Protein AF-A0A0C2FU98-F1 (afdb_monomer_lite)

Structure (mmCIF, N/CA/C/O backbone):
data_AF-A0A0C2FU98-F1
#
_entry.id   AF-A0A0C2FU98-F1
#
loop_
_atom_site.group_PDB
_atom_site.id
_atom_site.type_symbol
_atom_site.label_atom_id
_atom_site.label_alt_id
_atom_site.label_comp_id
_atom_site.label_asym_id
_atom_site.label_entity_id
_atom_site.label_seq_id
_atom_site.pdbx_PDB_ins_code
_atom_site.Cartn_x
_atom_site.Cartn_y
_atom_site.Cartn_z
_atom_site.occupancy
_atom_site.B_iso_or_equiv
_atom_site.auth_seq_id
_atom_site.auth_comp_id
_atom_site.auth_asym_id
_atom_site.auth_atom_id
_atom_site.pdbx_PDB_model_num
ATOM 1 N N . MET A 1 1 ? 0.259 -15.621 -7.151 1.00 81.62 1 MET A N 1
ATOM 2 C CA . MET A 1 1 ? -0.123 -14.205 -6.913 1.00 81.62 1 MET A CA 1
ATOM 3 C C . MET A 1 1 ? 0.662 -13.669 -5.725 1.00 81.62 1 MET A C 1
ATOM 5 O O . MET A 1 1 ? 0.995 -14.466 -4.856 1.00 81.62 1 MET A O 1
ATOM 9 N N . ARG A 1 2 ? 0.973 -12.368 -5.678 1.00 88.88 2 ARG A N 1
ATOM 10 C CA . ARG A 1 2 ? 1.674 -11.724 -4.553 1.00 88.88 2 ARG A CA 1
ATOM 11 C C . ARG A 1 2 ? 1.065 -10.382 -4.161 1.00 88.88 2 ARG A C 1
ATOM 13 O O . ARG A 1 2 ? 0.415 -9.734 -4.973 1.00 88.88 2 ARG A O 1
ATOM 20 N N . GLY A 1 3 ? 1.301 -9.991 -2.908 1.00 90.12 3 GLY A N 1
ATOM 21 C CA . GLY A 1 3 ? 0.774 -8.771 -2.285 1.00 90.12 3 GLY A CA 1
ATOM 22 C C . GLY A 1 3 ? 1.625 -7.508 -2.473 1.00 90.12 3 GLY A C 1
ATOM 23 O O . GLY A 1 3 ? 1.448 -6.560 -1.713 1.00 90.12 3 GLY A O 1
ATOM 24 N N . GLU A 1 4 ? 2.556 -7.503 -3.431 1.00 91.12 4 GLU A N 1
ATOM 25 C CA . GLU A 1 4 ? 3.392 -6.330 -3.731 1.00 91.12 4 GLU A CA 1
ATOM 26 C C . GLU A 1 4 ? 2.529 -5.123 -4.133 1.00 91.12 4 GLU A C 1
ATOM 28 O O . GLU A 1 4 ? 1.478 -5.287 -4.758 1.00 91.12 4 GLU A O 1
ATOM 33 N N . GLY A 1 5 ? 2.960 -3.911 -3.768 1.00 91.56 5 GLY A N 1
ATOM 34 C CA . GLY A 1 5 ? 2.226 -2.665 -4.019 1.00 91.56 5 GLY A CA 1
ATOM 35 C C . GLY A 1 5 ? 1.264 -2.247 -2.904 1.00 91.56 5 GLY A C 1
ATOM 36 O O . GLY A 1 5 ? 0.836 -1.091 -2.850 1.00 91.56 5 GLY A O 1
ATOM 37 N N . ALA A 1 6 ? 0.905 -3.159 -1.993 1.00 93.50 6 ALA A N 1
ATOM 38 C CA . ALA A 1 6 ? -0.009 -2.849 -0.895 1.00 93.50 6 ALA A CA 1
ATOM 39 C C . ALA A 1 6 ? 0.602 -1.870 0.118 1.00 93.50 6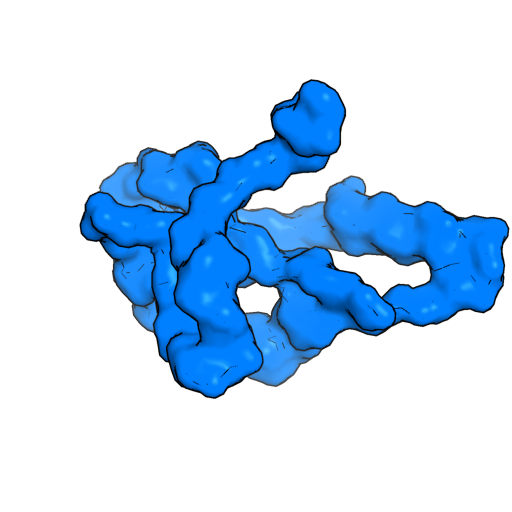 ALA A C 1
ATOM 41 O O . ALA A 1 6 ? -0.106 -1.044 0.693 1.00 93.50 6 ALA A O 1
ATOM 42 N N . ASP A 1 7 ? 1.903 -1.979 0.387 1.00 92.25 7 ASP A N 1
ATOM 43 C CA . ASP A 1 7 ? 2.570 -1.098 1.345 1.00 92.25 7 ASP A CA 1
ATOM 44 C C . ASP A 1 7 ? 2.690 0.332 0.807 1.00 92.25 7 ASP A C 1
ATOM 46 O O . ASP A 1 7 ? 2.448 1.300 1.530 1.00 92.25 7 ASP A O 1
ATOM 50 N N . GLU A 1 8 ? 2.981 0.461 -0.481 1.00 93.50 8 GLU A N 1
ATOM 51 C CA . GLU A 1 8 ? 3.108 1.718 -1.201 1.00 93.50 8 GLU A CA 1
ATOM 52 C C . GLU A 1 8 ? 1.759 2.411 -1.354 1.00 93.50 8 GLU A C 1
ATOM 54 O O . GLU A 1 8 ? 1.667 3.608 -1.107 1.00 93.50 8 GLU A O 1
ATOM 59 N N . LEU A 1 9 ? 0.691 1.678 -1.686 1.00 94.06 9 LEU A N 1
ATOM 60 C CA . LEU A 1 9 ? -0.642 2.262 -1.877 1.00 94.06 9 LEU A CA 1
ATOM 61 C C . LEU A 1 9 ? -1.288 2.775 -0.591 1.00 94.06 9 LEU A C 1
ATOM 63 O O . LEU A 1 9 ? -2.003 3.788 -0.613 1.00 94.06 9 LEU A O 1
ATOM 67 N N . PHE A 1 10 ? -1.063 2.064 0.514 1.00 93.94 10 PHE A N 1
ATOM 68 C CA . PHE A 1 10 ? -1.655 2.367 1.818 1.00 93.94 10 PHE A CA 1
ATOM 69 C C . PHE A 1 10 ? -0.690 3.075 2.771 1.00 93.94 10 PHE A C 1
ATOM 71 O O . PHE A 1 10 ? -1.074 3.392 3.893 1.00 93.94 10 PHE A O 1
ATOM 78 N N . GLY A 1 11 ? 0.534 3.364 2.330 1.00 91.50 11 GLY A N 1
ATOM 79 C CA . GLY A 1 11 ? 1.491 4.158 3.089 1.00 91.50 11 GLY A CA 1
ATOM 80 C C . GLY A 1 11 ? 1.981 3.483 4.371 1.00 91.50 11 GLY A C 1
ATOM 81 O O . GLY A 1 11 ? 2.178 4.150 5.380 1.00 91.50 11 GLY A O 1
ATOM 82 N N . SER A 1 12 ? 2.112 2.161 4.381 1.00 89.81 12 SER A N 1
ATOM 83 C CA . SER A 1 12 ? 2.243 1.363 5.611 1.00 89.81 12 SER A CA 1
ATOM 84 C C . SER A 1 12 ? 3.648 1.306 6.212 1.00 89.81 12 SER A C 1
ATOM 86 O O . SER A 1 12 ? 3.818 0.801 7.320 1.00 89.81 12 SER A O 1
ATOM 88 N N . TYR A 1 13 ? 4.676 1.760 5.490 1.00 89.38 13 TYR A N 1
ATOM 89 C CA . TYR A 1 13 ? 6.037 1.740 6.015 1.00 89.38 13 TYR A CA 1
ATOM 90 C C . TYR A 1 13 ? 6.133 2.622 7.262 1.00 89.38 13 TYR A C 1
ATOM 92 O O . TYR A 1 13 ? 5.573 3.717 7.300 1.00 89.38 13 TYR A O 1
ATOM 100 N N . ALA A 1 14 ? 6.908 2.185 8.259 1.00 86.62 14 ALA A N 1
ATOM 101 C CA . ALA A 1 14 ? 7.019 2.877 9.544 1.00 86.62 14 ALA A CA 1
ATOM 102 C C . ALA A 1 14 ? 7.376 4.370 9.402 1.00 86.62 14 ALA A C 1
ATOM 104 O O . ALA A 1 14 ? 6.867 5.204 10.145 1.00 86.62 14 ALA A O 1
ATOM 105 N N . TYR A 1 15 ? 8.209 4.728 8.419 1.00 89.56 15 TYR A N 1
ATOM 106 C CA . TYR A 1 15 ? 8.568 6.126 8.167 1.00 89.56 15 TYR A CA 1
ATOM 107 C C . TYR A 1 15 ? 7.422 6.941 7.537 1.00 89.56 15 TYR A C 1
ATOM 109 O O . TYR A 1 15 ? 7.303 8.132 7.807 1.00 89.56 15 TYR A O 1
ATOM 117 N N . MET A 1 16 ? 6.558 6.317 6.730 1.00 90.88 16 MET A N 1
ATOM 118 C CA . MET A 1 16 ? 5.391 6.970 6.125 1.00 90.88 16 MET A CA 1
ATOM 119 C C . MET A 1 16 ? 4.305 7.244 7.164 1.00 90.88 16 MET A C 1
ATOM 121 O O . MET A 1 16 ? 3.665 8.290 7.127 1.00 90.88 16 MET A O 1
ATOM 125 N N . GLN A 1 17 ? 4.156 6.353 8.146 1.00 87.06 17 GLN A N 1
ATOM 126 C CA . GLN A 1 17 ? 3.265 6.561 9.292 1.00 87.06 17 GLN A CA 1
ATOM 127 C C . GLN A 1 17 ? 3.736 7.701 10.216 1.00 87.06 17 GLN A C 1
ATOM 129 O O . GLN A 1 17 ? 2.966 8.194 11.034 1.00 87.06 17 GLN A O 1
ATOM 134 N N . ARG A 1 18 ? 4.982 8.171 10.053 1.00 89.00 18 ARG A N 1
ATOM 135 C CA . ARG A 1 18 ? 5.532 9.368 10.713 1.00 89.00 18 ARG A CA 1
ATOM 136 C C . ARG A 1 18 ? 5.435 10.629 9.845 1.00 89.00 18 ARG A C 1
ATOM 138 O O . ARG A 1 18 ? 6.060 11.637 10.170 1.00 89.00 18 ARG A O 1
ATOM 145 N N . ALA A 1 19 ? 4.697 10.590 8.732 1.00 91.38 19 ALA A N 1
ATOM 146 C CA . ALA A 1 19 ? 4.509 11.760 7.883 1.00 91.38 19 ALA A CA 1
ATOM 147 C C . ALA A 1 19 ? 3.890 12.924 8.685 1.00 91.38 19 ALA A C 1
ATOM 149 O O . ALA A 1 19 ? 2.964 12.704 9.467 1.00 91.38 19 ALA A O 1
ATOM 150 N N . PRO A 1 20 ? 4.345 14.173 8.468 1.00 91.81 20 PRO A N 1
ATOM 151 C CA . PRO A 1 20 ? 3.894 15.322 9.255 1.00 91.81 20 PRO A CA 1
ATOM 152 C C . PRO A 1 20 ? 2.411 15.639 9.043 1.00 91.81 20 PRO A C 1
ATOM 154 O O . PRO A 1 20 ? 1.756 16.187 9.923 1.00 91.81 20 PRO A O 1
ATOM 157 N N . ASN A 1 21 ? 1.873 15.321 7.863 1.00 92.25 21 ASN A N 1
ATOM 158 C CA . ASN A 1 21 ? 0.454 15.439 7.561 1.00 92.25 21 ASN A CA 1
ATOM 159 C C . ASN A 1 21 ? 0.054 14.536 6.383 1.00 92.25 21 ASN A C 1
ATOM 161 O O . ASN A 1 21 ? 0.893 14.009 5.647 1.00 92.25 21 ASN A O 1
ATOM 165 N N . ALA A 1 22 ? -1.260 14.410 6.190 1.00 92.00 22 ALA A N 1
ATOM 166 C CA . ALA A 1 22 ? -1.888 13.603 5.148 1.00 92.00 22 ALA A CA 1
ATOM 167 C C . ALA A 1 22 ? -1.426 13.979 3.722 1.00 92.00 22 ALA A C 1
ATOM 169 O O . ALA A 1 22 ? -1.275 13.107 2.867 1.00 92.00 22 ALA A O 1
ATOM 170 N N . PHE A 1 23 ? -1.142 15.261 3.467 1.00 93.50 23 PHE A N 1
ATOM 171 C CA . PHE A 1 23 ? -0.639 15.727 2.172 1.00 93.50 23 PHE A CA 1
ATOM 172 C C . PHE A 1 23 ? 0.767 15.190 1.871 1.00 93.50 23 PHE A C 1
ATOM 174 O O . PHE A 1 23 ? 1.011 14.666 0.783 1.00 93.50 23 PHE A O 1
ATOM 181 N N . HIS A 1 24 ? 1.682 15.257 2.844 1.00 94.75 24 HIS A N 1
ATOM 182 C CA . HIS A 1 24 ? 3.034 14.713 2.689 1.00 94.75 24 HIS A CA 1
ATOM 183 C C . HIS A 1 24 ? 3.013 13.195 2.506 1.00 94.75 24 HIS A C 1
ATOM 185 O O . HIS A 1 24 ? 3.746 12.685 1.660 1.00 94.75 24 HIS A O 1
ATOM 191 N N . LEU A 1 25 ? 2.132 12.486 3.226 1.00 94.31 25 LEU A N 1
ATOM 192 C CA . LEU A 1 25 ? 1.930 11.054 3.008 1.00 94.31 25 LEU A CA 1
ATOM 193 C C . LEU A 1 25 ? 1.489 10.771 1.567 1.00 94.31 25 LEU A C 1
ATOM 195 O O . LEU A 1 25 ? 2.068 9.919 0.902 1.00 94.31 25 LEU A O 1
ATOM 199 N N . HIS A 1 26 ? 0.484 11.492 1.068 1.00 94.44 26 HIS A N 1
ATOM 200 C CA . HIS A 1 26 ? -0.016 11.287 -0.290 1.00 94.44 26 HIS A CA 1
ATOM 201 C C . HIS A 1 26 ? 1.063 11.527 -1.349 1.00 94.44 26 HIS A C 1
ATOM 203 O O . HIS A 1 26 ? 1.240 10.709 -2.250 1.00 94.44 26 HIS A O 1
ATOM 209 N N . LYS A 1 27 ? 1.834 12.611 -1.208 1.00 95.19 27 LYS A N 1
ATOM 210 C CA . LYS A 1 27 ? 2.960 12.912 -2.098 1.00 95.19 27 LYS A CA 1
ATOM 211 C C . LYS A 1 27 ? 3.998 11.787 -2.094 1.00 95.19 27 LYS A C 1
ATOM 213 O O . LYS A 1 27 ? 4.501 11.412 -3.150 1.00 95.19 27 LYS A O 1
ATOM 218 N N . GLU A 1 28 ? 4.295 11.234 -0.922 1.00 94.94 28 GLU A N 1
ATOM 219 C CA . GLU A 1 28 ? 5.247 10.135 -0.776 1.00 94.94 28 GLU A CA 1
ATOM 220 C C . GLU A 1 28 ? 4.730 8.820 -1.381 1.00 94.94 28 GLU A C 1
ATOM 222 O O . GLU A 1 28 ? 5.490 8.122 -2.054 1.00 94.94 28 GLU A O 1
ATOM 227 N N . ILE A 1 29 ? 3.438 8.516 -1.224 1.00 94.19 29 ILE A N 1
ATOM 228 C CA . ILE A 1 29 ? 2.774 7.382 -1.885 1.00 94.19 29 ILE A CA 1
ATOM 229 C C . ILE A 1 29 ? 2.921 7.501 -3.407 1.00 94.19 29 ILE A C 1
ATOM 231 O O . ILE A 1 29 ? 3.394 6.569 -4.055 1.00 94.19 29 ILE A O 1
ATOM 235 N N . LEU A 1 30 ? 2.586 8.660 -3.985 1.00 93.94 30 LEU A N 1
ATOM 236 C CA . LEU A 1 30 ? 2.709 8.886 -5.430 1.00 93.94 30 LEU A CA 1
ATOM 237 C C . LEU A 1 30 ? 4.157 8.755 -5.912 1.00 93.94 30 LEU A C 1
ATOM 239 O O . LEU A 1 30 ? 4.416 8.138 -6.946 1.00 93.94 30 LEU A O 1
ATOM 243 N N . ARG A 1 31 ? 5.118 9.299 -5.155 1.00 94.88 31 ARG A N 1
ATOM 244 C CA . ARG A 1 31 ? 6.545 9.143 -5.457 1.00 94.88 31 ARG A CA 1
ATOM 245 C C . ARG A 1 31 ? 6.926 7.662 -5.503 1.00 94.88 31 ARG A C 1
ATOM 247 O O . ARG A 1 31 ? 7.550 7.223 -6.462 1.00 94.88 31 ARG A O 1
ATOM 254 N N . ARG A 1 32 ? 6.528 6.877 -4.503 1.00 93.56 32 ARG A N 1
ATOM 255 C CA . ARG A 1 32 ? 6.834 5.441 -4.428 1.00 93.56 32 ARG A CA 1
ATOM 256 C C . ARG A 1 32 ? 6.214 4.645 -5.565 1.00 93.56 32 ARG A C 1
ATOM 258 O O . ARG A 1 32 ? 6.928 3.862 -6.179 1.00 93.56 32 ARG A O 1
ATOM 265 N N . LEU A 1 33 ? 4.947 4.895 -5.892 1.00 92.81 33 LEU A N 1
ATOM 266 C CA . LEU A 1 33 ? 4.279 4.245 -7.022 1.00 92.81 33 LEU A CA 1
ATOM 267 C C . LEU A 1 33 ? 5.013 4.505 -8.344 1.00 92.81 33 LEU A C 1
ATOM 269 O O . LEU A 1 33 ? 5.234 3.570 -9.109 1.00 92.81 33 LEU A O 1
ATOM 273 N N . ASN A 1 34 ? 5.475 5.738 -8.577 1.00 93.75 34 ASN A N 1
ATOM 274 C CA . ASN A 1 34 ? 6.244 6.074 -9.779 1.00 93.75 34 ASN A CA 1
ATOM 275 C C . ASN A 1 34 ? 7.585 5.329 -9.866 1.00 93.75 34 ASN A C 1
ATOM 277 O O . ASN A 1 34 ? 8.015 4.969 -10.959 1.00 93.75 34 ASN A O 1
ATOM 281 N N . HIS A 1 35 ? 8.238 5.061 -8.734 1.00 94.81 35 HIS A N 1
ATOM 282 C CA . HIS A 1 35 ? 9.530 4.369 -8.696 1.00 94.81 35 HIS A CA 1
ATOM 283 C C . HIS A 1 35 ? 9.431 2.858 -8.453 1.00 94.81 35 HIS A C 1
ATOM 285 O O . HIS A 1 35 ? 10.453 2.179 -8.407 1.00 94.81 35 HIS A O 1
ATOM 291 N N . LEU A 1 36 ? 8.227 2.301 -8.325 1.00 92.56 36 LEU A N 1
ATOM 292 C CA . LEU A 1 36 ? 8.030 0.902 -7.943 1.00 92.56 36 LEU A CA 1
ATOM 293 C C . LEU A 1 36 ? 8.694 -0.092 -8.913 1.00 92.56 36 LEU A C 1
ATOM 295 O O . LEU A 1 36 ? 9.232 -1.119 -8.498 1.00 92.56 36 LEU A O 1
ATOM 299 N N . HIS A 1 37 ? 8.731 0.268 -10.198 1.00 93.00 37 HIS A N 1
ATOM 300 C CA . HIS A 1 37 ? 9.394 -0.483 -11.267 1.00 93.00 37 HIS A CA 1
ATOM 301 C C . HIS A 1 37 ? 10.918 -0.617 -11.095 1.00 93.00 37 HIS A C 1
ATOM 303 O O . HIS A 1 37 ? 11.537 -1.406 -11.800 1.00 93.00 37 HIS A O 1
ATOM 309 N N . GLN A 1 38 ? 11.532 0.151 -10.190 1.00 95.38 38 GLN A N 1
ATOM 310 C CA . GLN A 1 38 ? 12.969 0.118 -9.890 1.00 95.38 38 GLN A CA 1
ATOM 311 C C . GLN A 1 38 ? 13.283 -0.719 -8.640 1.00 95.38 38 GLN A C 1
ATOM 313 O O . GLN A 1 38 ? 14.451 -1.004 -8.382 1.00 95.38 38 GLN A O 1
ATOM 318 N N . TYR A 1 39 ? 12.261 -1.107 -7.867 1.00 92.06 39 TYR A N 1
ATOM 319 C CA . TYR A 1 39 ? 12.406 -1.729 -6.549 1.00 92.06 39 TYR A CA 1
ATOM 320 C C . TYR A 1 39 ? 11.651 -3.064 -6.460 1.00 92.06 39 TYR A C 1
ATOM 322 O O . TYR A 1 39 ? 12.048 -4.040 -7.097 1.00 92.06 39 TYR A O 1
ATOM 330 N N . ASP A 1 40 ? 10.582 -3.136 -5.665 1.00 89.19 40 ASP A N 1
ATOM 331 C CA . ASP A 1 40 ? 9.918 -4.387 -5.301 1.00 89.19 40 ASP A CA 1
ATOM 332 C C . ASP A 1 40 ? 9.341 -5.132 -6.508 1.00 89.19 40 ASP A C 1
ATOM 334 O O . ASP A 1 40 ? 9.519 -6.346 -6.624 1.00 89.19 40 ASP A O 1
ATOM 338 N N . VAL A 1 41 ? 8.760 -4.413 -7.476 1.00 92.62 41 VAL A N 1
ATOM 339 C CA . VAL A 1 41 ? 8.255 -5.037 -8.709 1.00 92.62 41 VAL A CA 1
ATOM 340 C C . VAL A 1 41 ? 9.400 -5.578 -9.559 1.00 92.62 41 VAL A C 1
ATOM 342 O O . VAL A 1 41 ? 9.283 -6.690 -10.063 1.00 92.62 41 VAL A O 1
ATOM 345 N N . LEU A 1 42 ? 10.530 -4.868 -9.653 1.00 94.69 42 LEU A N 1
ATOM 346 C CA . LEU A 1 42 ? 11.709 -5.360 -10.372 1.00 94.69 42 LEU A CA 1
ATOM 347 C C . LEU A 1 42 ? 12.242 -6.652 -9.749 1.00 94.69 42 LEU A C 1
ATOM 349 O O . LEU A 1 42 ? 12.563 -7.608 -10.455 1.00 94.69 42 LEU A O 1
ATOM 353 N N . ARG A 1 43 ? 12.331 -6.686 -8.415 1.00 93.81 43 ARG A N 1
ATOM 354 C CA . ARG A 1 43 ? 12.765 -7.871 -7.672 1.00 93.81 43 ARG A CA 1
ATOM 355 C C . ARG A 1 43 ? 11.808 -9.032 -7.912 1.00 93.81 43 ARG A C 1
ATOM 357 O O . ARG A 1 43 ? 12.264 -10.135 -8.214 1.00 93.81 43 ARG A O 1
ATOM 364 N N . CYS A 1 44 ? 10.505 -8.814 -7.758 1.00 92.81 44 CYS A N 1
ATOM 365 C CA . CYS A 1 44 ? 9.507 -9.863 -7.938 1.00 92.81 44 CYS A CA 1
ATOM 366 C C . CYS A 1 44 ? 9.479 -10.400 -9.365 1.00 92.81 44 CYS A C 1
ATOM 368 O O . CYS A 1 44 ? 9.486 -11.616 -9.537 1.00 92.81 44 CYS A O 1
ATOM 370 N N . ASP A 1 45 ? 9.511 -9.522 -10.362 1.00 94.88 45 ASP A N 1
ATOM 371 C CA . ASP A 1 45 ? 9.543 -9.896 -11.773 1.00 94.88 45 ASP A CA 1
ATOM 372 C C . ASP A 1 45 ? 10.782 -10.739 -12.101 1.00 94.88 45 ASP A C 1
ATOM 374 O O . ASP A 1 45 ? 10.654 -11.880 -12.543 1.00 94.88 45 ASP A O 1
ATOM 378 N N . ARG A 1 46 ? 11.984 -10.247 -11.773 1.00 95.12 46 ARG A N 1
ATOM 379 C CA . ARG A 1 46 ? 13.235 -10.962 -12.071 1.00 95.12 46 ARG A CA 1
ATOM 380 C C . ARG A 1 46 ? 13.346 -12.287 -11.324 1.00 95.12 46 ARG A C 1
ATOM 382 O O . ARG A 1 46 ? 13.682 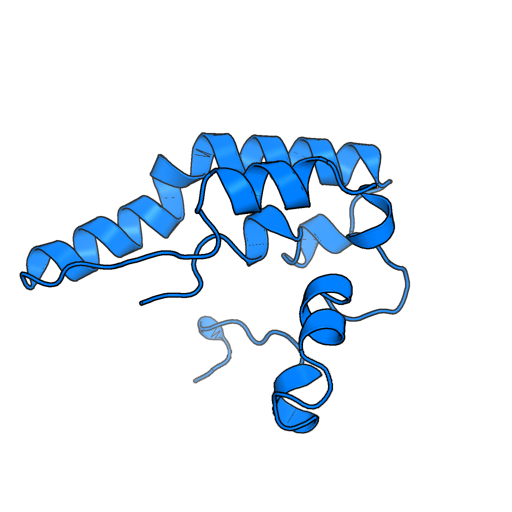-13.299 -11.926 1.00 95.12 46 ARG A O 1
ATOM 389 N N . SER A 1 47 ? 13.055 -12.306 -10.022 1.00 94.81 47 SER A N 1
ATOM 390 C CA . SER A 1 47 ? 13.196 -13.527 -9.210 1.00 94.81 47 SER A CA 1
ATOM 391 C C . SER A 1 47 ? 12.251 -14.651 -9.643 1.00 94.81 47 SER A C 1
ATOM 393 O O . SER A 1 47 ? 12.629 -15.822 -9.583 1.00 94.81 47 SER A O 1
ATOM 395 N N . THR A 1 48 ? 11.043 -14.316 -10.104 1.00 94.69 48 THR A N 1
ATOM 396 C CA . THR A 1 48 ? 10.061 -15.310 -10.561 1.00 94.69 48 THR A CA 1
ATOM 397 C C . THR A 1 48 ? 10.288 -15.721 -12.012 1.00 94.69 48 THR A C 1
ATOM 399 O O . THR A 1 48 ? 10.304 -16.919 -12.304 1.00 94.69 48 THR A O 1
ATOM 402 N N . SER A 1 49 ? 10.591 -14.764 -12.890 1.00 95.50 49 SER A N 1
ATOM 403 C CA . SER A 1 49 ? 10.864 -15.026 -14.306 1.00 95.50 49 SER A CA 1
ATOM 404 C C . SER A 1 49 ? 12.105 -15.892 -14.519 1.00 95.50 49 SER A C 1
ATOM 406 O O . SER A 1 49 ? 12.099 -16.743 -15.405 1.00 95.50 49 SER A O 1
ATOM 408 N N . CYS A 1 50 ? 13.131 -15.775 -13.661 1.00 96.88 50 CYS A N 1
ATOM 409 C CA . CYS A 1 50 ? 14.295 -16.674 -13.681 1.00 96.88 50 CYS A CA 1
ATOM 410 C C . CYS A 1 50 ? 13.934 -18.161 -13.508 1.00 96.88 50 CYS A C 1
ATOM 412 O O . CYS A 1 50 ? 14.739 -19.022 -13.849 1.00 96.88 50 CYS A O 1
ATOM 414 N N . HIS A 1 51 ? 12.741 -18.466 -12.996 1.00 96.62 51 HIS A N 1
ATOM 415 C CA . HIS A 1 51 ? 12.247 -19.826 -12.781 1.00 96.62 51 HIS A CA 1
ATOM 416 C C . HIS A 1 51 ? 11.043 -20.165 -13.676 1.00 96.62 51 HIS A C 1
ATOM 418 O O . HIS A 1 51 ? 10.328 -21.125 -13.401 1.00 96.62 51 HIS A O 1
ATOM 424 N N . GLY A 1 52 ? 10.786 -19.374 -14.726 1.00 96.44 52 GLY A N 1
ATOM 425 C CA . GLY A 1 52 ? 9.664 -19.590 -15.646 1.00 96.44 52 GLY A CA 1
ATOM 426 C C . GLY A 1 52 ? 8.283 -19.393 -15.010 1.00 96.44 52 GLY A C 1
ATOM 427 O O . GLY A 1 52 ? 7.293 -19.902 -15.531 1.00 96.44 52 GLY A O 1
ATOM 428 N N . LEU A 1 53 ? 8.203 -18.686 -13.878 1.00 96.31 53 LEU A N 1
ATOM 429 C CA . LEU A 1 53 ? 6.952 -18.434 -13.167 1.00 96.31 53 LEU A CA 1
ATOM 430 C C . LEU A 1 53 ? 6.413 -17.043 -13.493 1.00 96.31 53 LEU A C 1
ATOM 432 O O . LEU A 1 53 ? 7.121 -16.049 -13.351 1.00 96.31 53 LEU A O 1
ATOM 436 N N . GLU A 1 54 ? 5.128 -16.965 -13.837 1.00 95.00 54 GLU A N 1
ATOM 437 C CA . GLU A 1 54 ? 4.429 -15.689 -13.985 1.00 95.00 54 GLU A CA 1
ATOM 438 C C . GLU A 1 54 ? 3.842 -15.234 -12.640 1.00 95.00 54 GLU A C 1
ATOM 440 O O . GLU A 1 54 ? 3.048 -15.932 -11.998 1.00 95.00 54 GLU A O 1
ATOM 445 N N . ILE A 1 55 ? 4.195 -14.020 -12.220 1.00 93.81 55 ILE A N 1
ATOM 446 C CA . ILE A 1 55 ? 3.637 -13.390 -11.027 1.00 93.81 55 ILE A CA 1
ATOM 447 C C . ILE A 1 55 ? 2.515 -12.413 -11.386 1.00 93.81 55 ILE A C 1
ATOM 449 O O . ILE A 1 55 ? 2.566 -11.677 -12.364 1.00 93.81 55 ILE A O 1
ATOM 453 N N . ARG A 1 56 ? 1.485 -12.376 -10.540 1.00 95.12 56 ARG A N 1
ATOM 454 C CA . ARG A 1 56 ? 0.396 -11.395 -10.612 1.00 95.12 56 ARG A CA 1
ATOM 455 C C . ARG A 1 56 ? 0.343 -10.615 -9.306 1.00 95.12 56 ARG A C 1
ATOM 457 O O . ARG A 1 56 ? 0.483 -11.222 -8.238 1.00 95.12 56 ARG A O 1
ATOM 464 N N . VAL A 1 57 ? 0.113 -9.309 -9.412 1.00 95.19 57 VAL A N 1
ATOM 465 C CA . VAL A 1 57 ? 0.174 -8.321 -8.322 1.00 95.19 57 VAL A CA 1
ATOM 466 C C . VAL A 1 57 ? -1.142 -7.529 -8.248 1.00 95.19 57 VAL A C 1
ATOM 468 O O . VAL A 1 57 ? -1.229 -6.427 -8.782 1.00 95.19 57 VAL A O 1
ATOM 471 N N . PRO A 1 58 ? -2.205 -8.082 -7.628 1.00 95.44 58 PRO A N 1
ATOM 472 C CA . PRO A 1 58 ? -3.559 -7.515 -7.699 1.00 95.44 58 PRO A CA 1
ATOM 473 C C . PRO A 1 58 ? -3.690 -6.097 -7.137 1.00 95.44 58 PRO A C 1
ATOM 475 O O . PRO A 1 58 ? -4.499 -5.316 -7.627 1.00 95.44 58 PRO A O 1
ATOM 478 N N . PHE A 1 59 ? -2.871 -5.739 -6.144 1.00 95.62 59 PHE A N 1
ATOM 479 C CA . PHE A 1 59 ? -2.847 -4.382 -5.595 1.00 95.62 59 PHE A CA 1
ATOM 480 C C . PHE A 1 59 ? -2.404 -3.342 -6.626 1.00 95.62 59 PHE A C 1
ATOM 482 O O . PHE A 1 59 ? -2.777 -2.185 -6.506 1.00 95.62 59 PHE A O 1
ATOM 489 N N . LEU A 1 60 ? -1.660 -3.735 -7.660 1.00 95.38 60 LEU A N 1
ATOM 490 C CA . LEU A 1 60 ? -1.203 -2.836 -8.717 1.00 95.38 60 LEU A CA 1
ATOM 491 C C . LEU A 1 60 ? -2.125 -2.823 -9.944 1.00 95.38 60 LEU A C 1
ATOM 493 O O . LEU A 1 60 ? -1.739 -2.320 -10.999 1.00 95.38 60 LEU A O 1
ATOM 497 N N . ASP A 1 61 ? -3.347 -3.353 -9.830 1.00 96.69 61 ASP A N 1
ATOM 498 C CA . ASP A 1 61 ? -4.366 -3.152 -10.858 1.00 96.69 61 ASP A CA 1
ATOM 499 C C . ASP A 1 61 ? -4.675 -1.659 -11.013 1.00 96.69 61 ASP A C 1
ATOM 501 O O . ASP A 1 61 ? -4.886 -0.941 -10.035 1.00 96.69 61 ASP A O 1
ATOM 505 N N . LYS A 1 62 ? -4.748 -1.189 -12.261 1.00 95.19 62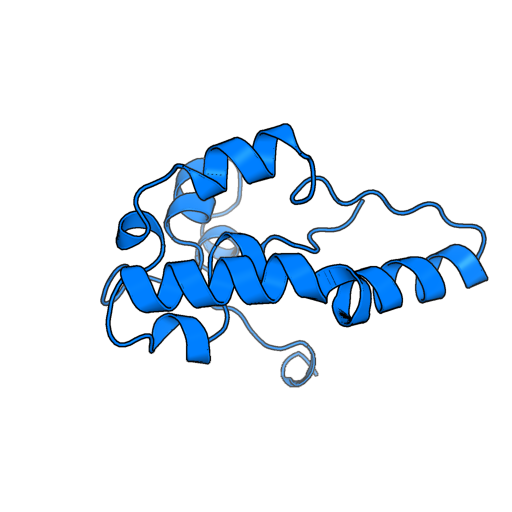 LYS A N 1
ATOM 506 C CA . LYS A 1 62 ? -4.962 0.229 -12.571 1.00 95.19 62 LYS A CA 1
ATOM 507 C C . LYS A 1 62 ? -6.223 0.794 -11.911 1.00 95.19 62 LYS A C 1
ATOM 509 O O . LYS A 1 62 ? -6.175 1.882 -11.346 1.00 95.19 62 LYS A O 1
ATOM 514 N N . ARG A 1 63 ? -7.341 0.060 -11.945 1.00 96.88 63 ARG A N 1
ATOM 515 C CA . ARG A 1 63 ? -8.612 0.529 -11.369 1.00 96.88 63 ARG A CA 1
ATOM 516 C C . ARG A 1 63 ? -8.537 0.562 -9.849 1.00 96.88 63 ARG A C 1
ATOM 518 O O . ARG A 1 63 ? -9.091 1.46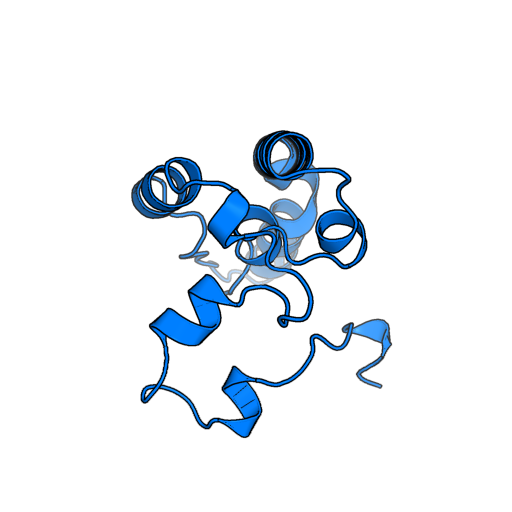9 -9.233 1.00 96.88 63 ARG A O 1
ATOM 525 N N . PHE A 1 64 ? -7.840 -0.400 -9.252 1.00 95.88 64 PHE A N 1
ATOM 526 C CA . PHE A 1 64 ? -7.621 -0.422 -7.811 1.00 95.88 64 PHE A CA 1
ATOM 527 C C . PHE A 1 64 ? -6.713 0.725 -7.350 1.00 95.88 64 PHE A C 1
ATOM 529 O O . PHE A 1 64 ? -7.046 1.417 -6.387 1.00 95.88 64 PHE A O 1
ATOM 536 N N . ILE A 1 65 ? -5.617 0.989 -8.070 1.00 95.38 65 ILE A N 1
ATOM 537 C CA . ILE A 1 65 ? -4.752 2.150 -7.825 1.00 95.38 65 ILE A CA 1
ATOM 538 C C . ILE A 1 65 ? -5.572 3.439 -7.916 1.00 95.38 65 ILE A C 1
ATOM 540 O O . ILE A 1 65 ? -5.529 4.242 -6.986 1.00 95.38 65 ILE A O 1
ATOM 544 N N . ASP A 1 66 ? -6.346 3.623 -8.989 1.00 94.88 66 ASP A N 1
ATOM 545 C CA . ASP A 1 66 ? -7.164 4.823 -9.196 1.00 94.88 66 ASP A CA 1
ATOM 546 C C . ASP A 1 66 ? -8.174 5.031 -8.059 1.00 94.88 66 ASP A C 1
ATOM 548 O O . ASP A 1 66 ? -8.342 6.151 -7.570 1.00 94.88 66 ASP A O 1
ATOM 552 N N . LEU A 1 67 ? -8.823 3.957 -7.600 1.00 94.94 67 LEU A N 1
ATOM 553 C CA . LEU A 1 67 ? -9.739 3.993 -6.461 1.00 94.94 67 LEU A CA 1
ATOM 554 C C . LEU A 1 67 ? -9.016 4.448 -5.189 1.00 94.94 67 LEU A C 1
ATOM 556 O O . LEU A 1 67 ? -9.430 5.407 -4.539 1.00 94.94 67 LEU A O 1
ATOM 560 N N . VAL A 1 68 ? -7.914 3.781 -4.842 1.00 93.88 68 VAL A N 1
ATOM 561 C CA . VAL A 1 68 ? -7.176 4.027 -3.598 1.00 93.88 68 VAL A CA 1
ATOM 562 C C . VAL A 1 68 ? -6.464 5.382 -3.616 1.00 93.88 68 VAL A C 1
ATOM 564 O O . VAL A 1 68 ? -6.299 6.003 -2.564 1.00 93.88 68 VAL A O 1
ATOM 567 N N . ALA A 1 69 ? -6.044 5.873 -4.781 1.00 89.81 69 ALA A N 1
ATOM 568 C CA . ALA A 1 69 ? -5.428 7.187 -4.946 1.00 89.81 69 ALA A CA 1
ATOM 569 C C . ALA A 1 69 ? -6.428 8.336 -4.741 1.00 89.81 69 ALA A C 1
ATOM 571 O O . ALA A 1 69 ? -6.036 9.387 -4.239 1.00 89.81 69 ALA A O 1
ATOM 572 N N . ARG A 1 70 ? -7.710 8.132 -5.074 1.00 91.69 70 ARG A N 1
ATOM 573 C CA . ARG A 1 70 ? -8.786 9.125 -4.886 1.00 91.69 70 ARG A CA 1
ATOM 574 C C . ARG A 1 70 ? -9.281 9.238 -3.446 1.00 91.69 70 ARG A C 1
ATOM 576 O O . ARG A 1 70 ? -9.951 10.213 -3.114 1.00 91.69 70 ARG A O 1
ATOM 583 N N . LEU A 1 71 ? -8.981 8.259 -2.594 1.00 92.69 71 LEU A N 1
ATOM 584 C CA . LEU A 1 71 ? -9.373 8.312 -1.189 1.00 92.69 71 LEU A CA 1
ATOM 585 C C . LEU A 1 71 ? -8.654 9.457 -0.461 1.00 92.69 71 LEU A C 1
ATOM 587 O O . LEU A 1 71 ? -7.445 9.634 -0.656 1.00 92.69 71 LEU A O 1
ATOM 591 N N . PRO A 1 72 ? -9.346 10.184 0.440 1.00 92.00 72 PRO A N 1
ATOM 592 C CA . PRO A 1 72 ? -8.700 11.170 1.291 1.00 92.00 72 PRO A CA 1
ATOM 593 C C . PRO A 1 72 ? -7.518 10.535 2.042 1.00 92.00 72 PRO A C 1
ATOM 595 O O . PRO A 1 72 ? -7.694 9.500 2.695 1.00 92.00 72 PRO A O 1
ATOM 598 N N . PRO A 1 73 ? -6.308 11.121 1.992 1.00 88.81 73 PRO A N 1
ATOM 599 C CA . PRO A 1 73 ? -5.130 10.498 2.597 1.00 88.81 73 PRO A CA 1
ATOM 600 C C . PRO A 1 73 ? -5.223 10.375 4.126 1.00 88.81 73 PRO A C 1
ATOM 602 O O . PRO A 1 73 ? -4.489 9.597 4.728 1.00 88.81 73 PRO A O 1
ATOM 605 N N . THR A 1 74 ? -6.160 11.090 4.756 1.00 90.75 74 THR A N 1
ATOM 606 C CA . THR A 1 74 ? -6.526 10.946 6.172 1.00 90.75 74 THR A CA 1
ATOM 607 C C . THR A 1 74 ? -6.991 9.534 6.530 1.00 90.75 74 THR A C 1
ATOM 609 O O . THR A 1 74 ? -6.738 9.087 7.641 1.00 90.75 74 THR A O 1
ATOM 612 N N . TYR A 1 75 ? -7.574 8.780 5.591 1.00 91.06 75 TYR A N 1
ATOM 613 C CA . TYR A 1 75 ? -7.912 7.366 5.804 1.00 91.06 75 TYR A CA 1
ATOM 614 C C . TYR A 1 75 ? -6.688 6.433 5.808 1.00 91.06 75 TYR A C 1
ATOM 616 O O . TYR A 1 75 ? -6.805 5.263 6.165 1.00 91.06 75 TYR A O 1
ATOM 624 N N . LYS A 1 76 ? -5.512 6.930 5.403 1.00 90.81 76 LYS A N 1
ATOM 625 C CA . LYS A 1 76 ? -4.245 6.177 5.363 1.00 90.81 76 LYS A CA 1
ATOM 626 C C . LYS A 1 76 ? -3.270 6.585 6.474 1.00 90.81 76 LYS A C 1
ATOM 628 O O . LYS A 1 76 ? -2.321 5.852 6.742 1.00 90.81 76 LYS A O 1
ATOM 633 N N . LEU A 1 77 ? -3.510 7.731 7.118 1.00 88.31 77 LEU A N 1
ATOM 634 C CA . LEU A 1 77 ? -2.731 8.257 8.240 1.00 88.31 77 LEU A CA 1
ATOM 635 C C . LEU A 1 77 ? -3.640 8.447 9.458 1.00 88.31 77 LEU A C 1
ATOM 637 O O . LEU A 1 77 ? -4.143 9.545 9.697 1.00 88.31 77 LEU A O 1
ATOM 641 N N . ILE A 1 78 ? -3.870 7.371 10.214 1.00 84.69 78 ILE A N 1
ATOM 642 C CA . ILE A 1 78 ? -4.782 7.388 11.363 1.00 84.69 78 ILE A CA 1
ATOM 643 C C . ILE A 1 78 ? -3.967 7.276 12.661 1.00 84.69 78 ILE A C 1
ATOM 645 O O . ILE A 1 78 ? -3.344 6.238 12.901 1.00 84.69 78 ILE A O 1
ATOM 649 N N . PRO A 1 79 ? -3.964 8.310 13.525 1.00 81.81 79 PRO A N 1
ATOM 650 C CA . PRO A 1 79 ? -3.226 8.274 14.782 1.00 81.81 79 PRO A CA 1
ATOM 651 C C . PRO A 1 79 ? -3.643 7.094 15.666 1.00 81.81 79 PRO A C 1
ATOM 653 O O . PRO A 1 79 ? -4.833 6.824 15.829 1.00 81.81 79 PRO A O 1
ATOM 656 N N . ARG A 1 80 ? -2.659 6.432 16.290 1.00 82.62 80 ARG A N 1
ATOM 657 C CA . ARG A 1 80 ? -2.857 5.303 17.225 1.00 82.62 80 ARG A CA 1
ATOM 658 C C . ARG A 1 80 ? -3.554 4.077 16.614 1.00 82.62 80 ARG A C 1
ATOM 660 O O . ARG A 1 80 ? -4.055 3.233 17.355 1.00 82.62 80 ARG A O 1
ATOM 667 N N . LYS A 1 81 ? -3.601 3.966 15.286 1.00 85.12 81 LYS A N 1
ATOM 668 C CA . LYS A 1 81 ? -4.054 2.762 14.584 1.00 85.12 81 LYS A CA 1
ATOM 669 C C . LYS A 1 81 ? -2.875 2.060 13.918 1.00 85.12 81 LYS A C 1
ATOM 671 O O . LYS A 1 81 ? -1.859 2.685 13.625 1.00 85.12 81 LYS A O 1
ATOM 676 N N . LEU A 1 82 ? -3.038 0.756 13.703 1.00 88.06 82 LEU A N 1
ATOM 677 C CA . LEU A 1 82 ? -2.089 -0.064 12.955 1.00 88.06 82 LEU A CA 1
ATOM 678 C C . LEU A 1 82 ? -2.006 0.386 11.494 1.00 88.06 82 LEU A C 1
ATOM 680 O O . LEU A 1 82 ? -2.962 0.919 10.923 1.00 88.06 82 LEU A O 1
ATOM 684 N N . GLU A 1 83 ? -0.866 0.133 10.865 1.00 88.81 83 GLU A N 1
ATOM 685 C CA . GLU A 1 83 ? -0.675 0.384 9.446 1.00 88.81 83 GLU A CA 1
ATOM 686 C C . GLU A 1 83 ? -1.700 -0.379 8.602 1.00 88.81 83 GLU A C 1
ATOM 688 O O . GLU A 1 83 ? -2.163 -1.462 8.968 1.00 88.81 83 GLU A O 1
ATOM 693 N N . LYS A 1 84 ? -2.049 0.180 7.438 1.00 91.25 84 LYS A N 1
ATOM 694 C CA . LYS A 1 84 ? -3.081 -0.378 6.549 1.00 91.25 84 LYS A CA 1
ATOM 695 C C . LYS A 1 84 ? -4.447 -0.548 7.228 1.00 91.25 84 LYS A C 1
ATOM 697 O O . LYS A 1 84 ? -5.223 -1.379 6.772 1.00 91.25 84 LYS A O 1
ATOM 702 N N . PHE A 1 85 ? -4.766 0.236 8.263 1.00 92.38 85 PHE A N 1
ATOM 703 C CA . PHE A 1 85 ? -6.035 0.135 8.995 1.00 92.38 85 PHE A CA 1
ATOM 704 C C . PHE A 1 85 ? -7.257 0.042 8.070 1.00 92.38 85 PHE A C 1
ATOM 706 O O . PHE A 1 85 ? -8.032 -0.895 8.188 1.00 92.38 85 PHE A O 1
ATOM 713 N N . LEU A 1 86 ? -7.375 0.946 7.087 1.00 92.94 86 LEU A N 1
ATOM 714 C CA . LEU A 1 86 ? -8.477 0.923 6.119 1.00 92.94 86 LEU A CA 1
ATOM 715 C C . LEU A 1 86 ? -8.571 -0.407 5.354 1.00 92.94 86 LEU A C 1
ATOM 717 O O . LEU A 1 86 ? -9.662 -0.935 5.165 1.00 92.94 86 LEU A O 1
ATOM 721 N N . LEU A 1 87 ? -7.432 -0.938 4.903 1.00 93.81 87 LEU A N 1
ATOM 722 C CA . LEU A 1 87 ? -7.391 -2.209 4.186 1.00 93.81 87 LEU A CA 1
ATOM 723 C C . LEU A 1 87 ? -7.768 -3.362 5.119 1.00 93.81 87 LEU A C 1
ATOM 725 O O . LEU A 1 87 ? -8.546 -4.212 4.718 1.00 93.81 87 LEU A O 1
ATOM 729 N N . ARG A 1 88 ? -7.251 -3.380 6.353 1.00 94.06 88 ARG A N 1
ATOM 730 C CA . ARG A 1 88 ? -7.572 -4.406 7.358 1.00 94.06 88 ARG A CA 1
ATOM 731 C C . ARG A 1 88 ? -9.072 -4.404 7.667 1.00 94.06 88 ARG A C 1
ATOM 733 O O . ARG A 1 88 ? -9.705 -5.446 7.560 1.00 94.06 88 ARG A O 1
ATOM 740 N N . SER A 1 89 ? -9.663 -3.236 7.909 1.00 93.62 89 SER A N 1
ATOM 741 C CA . SER A 1 89 ? -11.104 -3.129 8.162 1.00 93.62 89 SER A CA 1
ATOM 742 C C . SER A 1 89 ? -11.971 -3.601 6.994 1.00 93.62 89 SER A C 1
ATOM 744 O O . SER A 1 89 ? -13.039 -4.157 7.215 1.00 93.62 89 SER A O 1
ATOM 746 N N . ALA A 1 90 ? -11.508 -3.462 5.747 1.00 94.12 90 ALA A N 1
ATOM 747 C CA . ALA A 1 90 ? -12.236 -3.975 4.583 1.00 94.12 90 ALA A CA 1
ATOM 748 C C . ALA A 1 90 ? -12.315 -5.517 4.521 1.00 94.12 90 ALA A C 1
ATOM 750 O O . ALA A 1 90 ? -13.130 -6.043 3.766 1.00 94.12 90 ALA A O 1
ATOM 751 N N . PHE A 1 91 ? -11.490 -6.232 5.294 1.00 95.75 91 PHE A N 1
ATOM 752 C CA . PHE A 1 91 ? -11.456 -7.698 5.369 1.00 95.75 91 PHE A CA 1
ATOM 753 C C . PHE A 1 91 ? -11.878 -8.242 6.749 1.00 95.75 91 PHE A C 1
ATOM 755 O O . PHE A 1 91 ? -11.651 -9.417 7.047 1.00 95.75 91 PHE A O 1
ATOM 762 N N . GLU A 1 92 ? -12.503 -7.422 7.600 1.00 94.75 92 GLU A N 1
ATOM 763 C CA . GLU A 1 92 ? -13.122 -7.902 8.843 1.00 94.75 92 GLU A CA 1
ATOM 764 C C . GLU A 1 92 ? -14.159 -9.000 8.541 1.00 94.75 92 GLU A C 1
ATOM 766 O O . GLU A 1 92 ? -14.961 -8.889 7.615 1.00 94.75 92 GLU A O 1
ATOM 771 N N . GLY A 1 93 ? -14.104 -10.105 9.291 1.00 95.50 93 GLY A N 1
ATOM 772 C CA . GLY A 1 93 ? -14.942 -11.292 9.067 1.00 95.50 93 GLY A CA 1
ATOM 773 C C . GLY A 1 93 ? -14.470 -12.230 7.947 1.00 95.50 93 GLY A C 1
ATOM 774 O O . GLY A 1 93 ? -15.033 -13.312 7.798 1.00 95.50 93 GLY A O 1
ATOM 775 N N . TRP A 1 94 ? -13.437 -11.861 7.180 1.00 96.12 94 TRP A N 1
ATOM 776 C CA . TRP A 1 94 ? -12.876 -12.704 6.111 1.00 96.12 94 TRP A CA 1
ATOM 777 C C . TRP A 1 94 ? -11.609 -13.447 6.542 1.00 96.12 94 TRP A C 1
ATOM 779 O O . TRP A 1 94 ? -11.287 -14.494 5.983 1.00 96.12 94 TRP A O 1
ATOM 789 N N . LEU A 1 95 ? -10.874 -12.901 7.512 1.00 94.44 95 LEU A N 1
ATOM 790 C CA . LEU A 1 95 ? -9.627 -13.457 8.035 1.00 94.44 95 LEU A CA 1
ATOM 791 C C . LEU A 1 95 ? -9.697 -13.575 9.565 1.00 94.44 95 LEU A C 1
ATOM 793 O O . LEU A 1 95 ? -10.382 -12.764 10.193 1.00 94.44 95 LEU A O 1
ATOM 797 N N . PRO A 1 96 ? -8.971 -14.532 10.178 1.00 96.31 96 PRO A N 1
ATOM 798 C CA . PRO A 1 96 ? -8.827 -14.596 11.631 1.00 96.31 96 PRO A CA 1
ATOM 799 C C . PRO A 1 96 ? -8.317 -13.268 12.202 1.00 96.31 96 PRO A C 1
ATOM 801 O O . PRO A 1 96 ? -7.391 -12.670 11.643 1.00 96.31 96 PRO A O 1
ATOM 804 N N . GLU A 1 97 ? -8.885 -12.819 13.325 1.00 94.50 97 GLU A N 1
ATOM 805 C CA . GLU A 1 97 ? -8.536 -11.525 13.935 1.00 94.50 97 GLU A CA 1
ATOM 806 C C . GLU A 1 97 ? -7.043 -11.412 14.261 1.00 94.50 97 GLU A C 1
ATOM 808 O O . GLU A 1 97 ? -6.434 -10.366 14.039 1.00 94.50 97 GLU A O 1
ATOM 813 N N . GLU A 1 98 ? -6.436 -12.511 14.709 1.00 93.31 98 GLU A N 1
ATOM 814 C CA . GLU A 1 98 ? -5.005 -12.604 15.007 1.00 93.31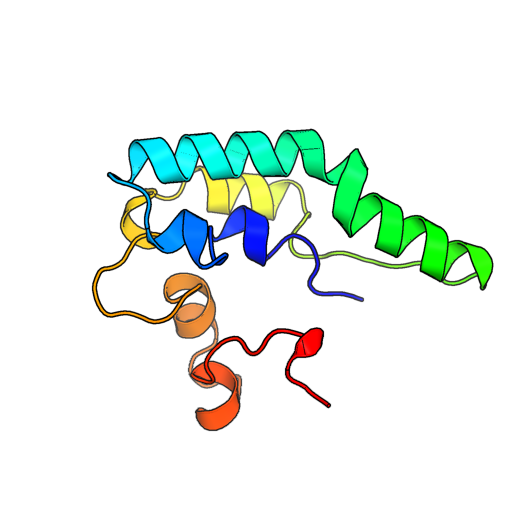 98 GLU A CA 1
ATOM 815 C C . GLU A 1 98 ? -4.118 -12.298 13.793 1.00 93.31 98 GLU A C 1
ATOM 817 O O . GLU A 1 98 ? -3.076 -11.667 13.943 1.00 93.31 98 GLU A O 1
ATOM 822 N N . VAL A 1 99 ? -4.540 -12.673 12.579 1.00 92.25 99 VAL A N 1
ATOM 823 C CA . VAL A 1 99 ? -3.831 -12.351 11.331 1.00 92.25 99 VAL A CA 1
ATOM 824 C C . VAL A 1 99 ? -4.154 -10.923 10.904 1.00 92.25 99 VAL A C 1
ATOM 826 O O . VAL A 1 99 ? -3.260 -10.161 10.524 1.00 92.25 99 VAL A O 1
ATOM 829 N N . LEU A 1 100 ? -5.433 -10.549 10.980 1.00 94.00 100 LEU A N 1
ATOM 830 C CA . LEU A 1 100 ? -5.934 -9.270 10.491 1.00 94.00 100 LEU A CA 1
ATOM 831 C C . LEU A 1 100 ? -5.377 -8.079 11.268 1.00 94.00 100 LEU A C 1
ATOM 833 O O . LEU A 1 100 ? -5.165 -7.023 10.674 1.00 94.00 100 LEU A O 1
ATOM 837 N N . TRP A 1 101 ? -5.090 -8.249 12.557 1.00 93.25 101 TRP A N 1
ATOM 838 C CA . TRP A 1 101 ? -4.578 -7.202 13.444 1.00 93.25 101 TRP A CA 1
ATOM 839 C C . TRP A 1 101 ? -3.139 -7.434 13.907 1.00 93.25 101 TRP A C 1
ATOM 841 O O . TRP A 1 101 ? -2.636 -6.692 14.749 1.00 93.25 101 TRP A O 1
ATOM 851 N N . ARG A 1 102 ? -2.431 -8.398 13.306 1.00 91.31 102 ARG A N 1
ATOM 852 C CA . ARG A 1 102 ? -0.996 -8.586 13.538 1.00 91.31 102 ARG A CA 1
ATOM 853 C C . ARG A 1 102 ? -0.204 -7.359 13.091 1.00 91.31 102 ARG A C 1
ATOM 855 O O . ARG A 1 102 ? -0.379 -6.897 11.953 1.00 91.31 102 ARG A O 1
ATOM 862 N N . SER A 1 103 ? 0.703 -6.878 13.940 1.00 84.88 103 SER A N 1
ATOM 863 C CA . SER A 1 103 ? 1.687 -5.862 13.561 1.00 84.88 103 SER A CA 1
ATOM 864 C C . SER A 1 103 ? 2.591 -6.366 12.439 1.00 84.88 103 SER A C 1
ATOM 866 O O . SER A 1 103 ? 2.895 -7.557 12.348 1.00 84.88 103 SER A O 1
ATOM 868 N N . LYS A 1 104 ? 3.022 -5.463 11.557 1.00 80.31 104 LYS A N 1
ATOM 869 C CA . LYS A 1 104 ? 4.019 -5.792 10.540 1.00 80.31 104 LYS A CA 1
ATOM 870 C C . LYS A 1 104 ? 5.368 -6.100 11.194 1.00 80.31 104 LYS A C 1
ATOM 872 O O . LYS A 1 104 ? 6.021 -5.199 11.705 1.00 80.31 104 LYS A O 1
ATOM 877 N N . GLU A 1 105 ? 5.790 -7.351 11.089 1.00 74.56 105 GLU A N 1
ATOM 878 C CA . GLU A 1 105 ? 7.159 -7.788 11.369 1.00 74.56 105 GLU A CA 1
ATOM 879 C C . GLU A 1 105 ? 7.951 -7.768 10.059 1.00 74.56 105 GLU A C 1
ATOM 881 O O . GLU A 1 105 ? 7.454 -8.183 9.001 1.00 74.56 105 GLU A O 1
ATOM 886 N N . GLY A 1 106 ? 9.160 -7.207 10.085 1.00 65.31 106 GLY A N 1
ATOM 887 C CA . GLY A 1 106 ? 10.031 -7.221 8.914 1.00 65.31 106 GLY A CA 1
ATOM 888 C C . GLY A 1 106 ? 10.488 -8.645 8.601 1.00 65.31 106 GLY A C 1
ATOM 889 O O . GLY A 1 106 ? 10.720 -9.432 9.508 1.00 65.31 106 GLY A O 1
ATOM 890 N N . PHE A 1 107 ? 10.707 -8.979 7.324 1.00 62.81 107 PHE A N 1
ATOM 891 C CA . PHE A 1 107 ? 11.303 -10.277 6.958 1.00 62.81 107 PHE A CA 1
ATOM 892 C C . PHE A 1 107 ? 12.669 -10.521 7.630 1.00 62.81 107 PHE A C 1
ATOM 894 O O . PHE A 1 107 ? 13.056 -11.669 7.809 1.00 62.81 107 PHE A O 1
ATOM 901 N N . SER A 1 108 ? 13.377 -9.457 8.021 1.00 55.12 108 SER A N 1
ATOM 902 C CA . SER A 1 108 ? 14.634 -9.523 8.776 1.00 55.12 108 SER A CA 1
ATOM 903 C C . SER A 1 108 ? 14.461 -9.885 10.257 1.00 55.12 108 SER A C 1
ATOM 905 O O . SER A 1 108 ? 15.434 -10.274 10.887 1.00 55.12 108 SER A O 1
ATOM 907 N N . GLU A 1 109 ? 13.259 -9.718 10.811 1.00 46.22 109 GLU A N 1
ATOM 908 C CA . GLU A 1 109 ? 12.904 -10.025 12.209 1.00 46.22 109 GLU A CA 1
ATOM 909 C C . GLU A 1 109 ? 12.162 -11.368 12.330 1.00 46.22 109 GLU A C 1
ATOM 911 O O . GLU A 1 109 ? 11.859 -11.809 13.430 1.00 46.22 109 GLU A O 1
ATOM 916 N N . ALA A 1 110 ? 11.867 -12.020 11.199 1.00 50.94 110 ALA A N 1
ATOM 917 C CA . ALA A 1 110 ? 11.123 -13.276 11.121 1.00 50.94 110 ALA A CA 1
ATOM 918 C C . ALA A 1 110 ? 12.021 -14.534 11.188 1.00 50.94 110 ALA A C 1
ATOM 920 O O . ALA A 1 110 ? 11.610 -15.602 10.726 1.00 50.94 110 ALA A O 1
ATOM 921 N N . LEU A 1 111 ? 13.245 -14.393 11.713 1.00 40.47 111 LEU A N 1
ATOM 922 C CA . LEU A 1 111 ? 14.241 -15.452 11.921 1.00 40.47 111 LEU A CA 1
ATOM 923 C C . LEU A 1 111 ? 14.619 -15.546 13.399 1.00 40.47 111 LEU A C 1
ATOM 925 O O . LEU A 1 111 ? 14.973 -14.491 13.971 1.00 40.47 111 LEU A O 1
#

Radius of gyration: 14.71 Å; chains: 1; bounding box: 30×36×33 Å

Secondary structure (DSSP, 8-state):
---TTHHHHHT-STTGGG-SSHHHHHHHHHHHHHHGGGTHHHHHHHHHHTTTPPP--GGG-HHHHHHHHHS-GGGT--TTS-TTHHHHHTTTTTS-HHHHT-----TTT--

Sequence (111 aa):
MRGEGADELFGSYAYMQRAPNAFHLHKEILRRLNH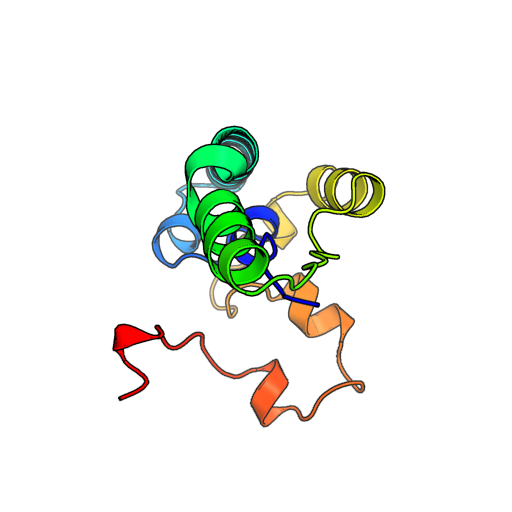LHQYDVLRCDRSTSCHGLEIRVPFLDKRFIDLVARLPPTYKLIPRKLEKFLLRSAFEGWLPEEVLWRSKEGFSEAL

pLDDT: mean 90.22, std 9.76, range [40.47, 96.88]

Organism: NCBI:txid51022

InterPro domains:
  IPR001962 Asparagine synthase [PF00733] (21-109)
  IPR001962 Asparagine synthase [cd01991] (3-109)
  IPR014729 Rossmann-like alpha/beta/alpha sandwich fold [G3DSA:3.40.50.620] (1-111)
  IPR050795 Asparagine Synthetase [PTHR11772] (3-110)

Foldseek 3Di:
DDAPLLCLLLVQPPVLLVQPDLVSSLVSSVVCLVCVCVPDVVCVCVVQVVVVHDDDHVCPPPVNSVVSSPDRSCCSRDPPAHGPNVVLVVCVVVDDPCVSRDHDDDPVRVD